Protein AF-A0A950P8R6-F1 (afdb_monomer)

Secondary structure (DSSP, 8-state):
---HHHHHHHHHHHHHHHTT--HHHHHHHHHHHHHHH-TTS-HHHHHHHHHHHHHHHHHHTT---

Nearest PDB structures (foldseek):
  2v6y-assembly2_B  TM=4.128E-01  e=2.184E+00  Saccharolobus solfataricus

Foldseek 3Di:
DPPPLLVQLQVQLVVCVVVVHDNVVSLVSSLVSQCVVPVPDDSVVSSVVSVVSNVVVVVVVVPDD

pLDDT: mean 87.97, std 14.38, range [40.59, 97.5]

Solvent-accessible surface area (backbone atoms only — not comparable to full-atom values): 3536 Å² total; per-residue (Å²): 133,87,48,68,44,55,53,43,16,47,50,37,24,49,51,32,47,74,71,66,48,57,71,70,55,15,53,46,39,11,25,54,37,26,35,73,72,40,72,89,50,54,72,68,58,33,40,54,51,32,50,50,48,52,51,50,56,56,52,56,72,67,70,75,132

Radius of gyration: 11.69 Å; Cα contacts (8 Å, |Δi|>4): 57; chains: 1; bounding box: 26×29×28 Å

Sequence (65 aa):
MTDTAAAAVLEAFDDARGAGLPSVDCYRAGVEAWRRTHPDQSAEYAAKQAVAVILSAKVSLRVEE

Structure (mmCIF, N/CA/C/O backbone):
data_AF-A0A950P8R6-F1
#
_entry.id   AF-A0A950P8R6-F1
#
loop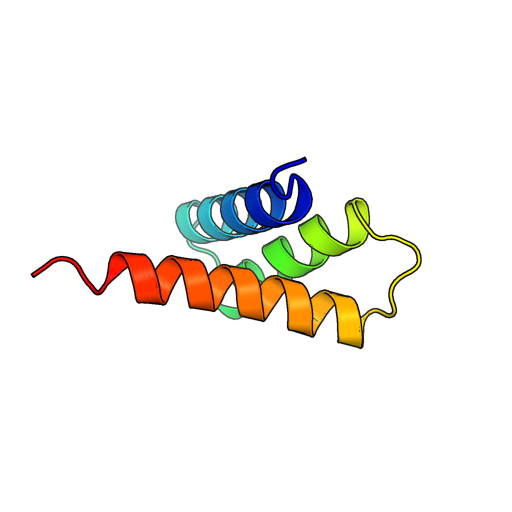_
_atom_site.group_PDB
_atom_site.id
_atom_site.type_symbol
_atom_site.label_atom_id
_atom_site.label_alt_id
_atom_site.label_comp_id
_atom_site.label_asym_id
_atom_site.label_entity_id
_atom_site.label_seq_id
_atom_site.pdbx_PDB_ins_code
_atom_site.Cartn_x
_atom_site.Cartn_y
_atom_site.Cartn_z
_atom_site.occupancy
_atom_site.B_iso_or_equiv
_atom_site.auth_seq_id
_atom_site.auth_comp_id
_atom_site.auth_asym_id
_atom_site.auth_atom_id
_atom_site.pdbx_PDB_model_num
ATOM 1 N N . MET A 1 1 ? -0.977 11.516 -17.478 1.00 48.47 1 MET A N 1
ATOM 2 C CA . MET A 1 1 ? -0.985 10.166 -16.879 1.00 48.47 1 MET A CA 1
ATOM 3 C C . MET A 1 1 ? -0.909 10.359 -15.382 1.00 48.47 1 MET A C 1
ATOM 5 O O . MET A 1 1 ? 0.168 10.312 -14.807 1.00 48.47 1 MET A O 1
ATOM 9 N N . THR A 1 2 ? -2.027 10.751 -14.784 1.00 45.97 2 THR A N 1
ATOM 10 C CA . THR A 1 2 ? -2.102 11.061 -13.358 1.00 45.97 2 THR A CA 1
ATOM 11 C C . THR A 1 2 ? -2.070 9.735 -12.607 1.00 45.97 2 THR A C 1
ATOM 13 O O . THR A 1 2 ? -3.068 9.035 -12.511 1.00 45.97 2 THR A O 1
ATOM 16 N N . ASP A 1 3 ? -0.842 9.355 -12.274 1.00 70.81 3 ASP A N 1
ATOM 17 C CA . ASP A 1 3 ? -0.361 8.373 -11.308 1.00 70.81 3 ASP A CA 1
ATOM 18 C C . ASP A 1 3 ? -1.278 7.174 -10.987 1.00 70.81 3 ASP A C 1
ATOM 20 O O . ASP A 1 3 ? -1.794 7.013 -9.881 1.00 70.81 3 ASP A O 1
ATOM 24 N N . THR A 1 4 ? -1.451 6.282 -11.971 1.00 84.69 4 THR A N 1
ATOM 25 C CA . THR A 1 4 ? -2.114 4.975 -11.797 1.00 84.69 4 THR A CA 1
ATOM 26 C C . THR A 1 4 ? -1.509 4.171 -10.643 1.00 84.69 4 THR A C 1
ATOM 28 O O . THR A 1 4 ? -2.222 3.426 -9.974 1.00 84.69 4 THR A O 1
ATOM 31 N N . ALA A 1 5 ? -0.210 4.339 -10.376 1.00 89.31 5 ALA A N 1
ATOM 32 C CA . ALA A 1 5 ? 0.434 3.702 -9.239 1.00 89.31 5 ALA A CA 1
ATOM 33 C C . ALA A 1 5 ? -0.026 4.321 -7.917 1.00 89.31 5 ALA A C 1
ATOM 35 O O . ALA A 1 5 ? -0.372 3.572 -7.009 1.00 89.31 5 ALA A O 1
ATOM 36 N N . ALA A 1 6 ? -0.103 5.651 -7.808 1.00 91.94 6 ALA A N 1
ATOM 37 C CA . ALA A 1 6 ? -0.620 6.294 -6.602 1.00 91.94 6 ALA A CA 1
ATOM 38 C C . ALA A 1 6 ? -2.067 5.887 -6.288 1.00 91.94 6 ALA A C 1
ATOM 40 O O . ALA A 1 6 ? -2.367 5.571 -5.139 1.00 91.94 6 ALA A O 1
ATOM 41 N N . ALA A 1 7 ? -2.945 5.826 -7.295 1.00 92.81 7 ALA A N 1
ATOM 42 C CA . ALA A 1 7 ? -4.322 5.366 -7.101 1.00 92.81 7 ALA A CA 1
ATOM 43 C C . ALA A 1 7 ? -4.372 3.918 -6.582 1.00 92.81 7 ALA A C 1
ATOM 45 O O . ALA A 1 7 ? -5.017 3.653 -5.570 1.00 92.81 7 ALA A O 1
ATOM 46 N N . ALA A 1 8 ? -3.617 3.008 -7.207 1.00 94.56 8 ALA A N 1
ATOM 47 C CA . ALA A 1 8 ? -3.551 1.606 -6.791 1.00 94.56 8 ALA A CA 1
ATOM 48 C C . ALA A 1 8 ? -2.963 1.424 -5.379 1.00 94.56 8 ALA A C 1
ATOM 50 O O . ALA A 1 8 ? -3.365 0.521 -4.647 1.00 94.56 8 ALA A O 1
ATOM 51 N N . VAL A 1 9 ? -2.008 2.273 -4.982 1.00 95.62 9 VAL A N 1
ATOM 52 C CA . VAL A 1 9 ? -1.457 2.283 -3.619 1.00 95.62 9 VAL A CA 1
ATOM 53 C C . VAL A 1 9 ? -2.520 2.659 -2.596 1.00 95.62 9 VAL A C 1
ATOM 55 O O . VAL A 1 9 ? -2.611 2.003 -1.558 1.00 95.62 9 VAL A O 1
ATOM 58 N N . LEU A 1 10 ? -3.284 3.720 -2.863 1.00 95.31 10 LEU A N 1
ATOM 59 C CA . LEU A 1 10 ? -4.308 4.204 -1.940 1.00 95.31 10 LEU A CA 1
ATOM 60 C C . LEU A 1 10 ? -5.457 3.202 -1.818 1.00 95.31 10 LEU A C 1
ATOM 62 O O . LEU A 1 10 ? -5.823 2.864 -0.698 1.00 95.31 10 LEU A O 1
ATOM 66 N N . GLU A 1 11 ? -5.932 2.657 -2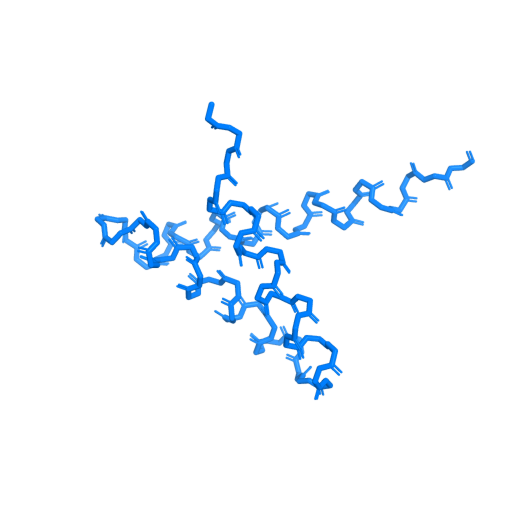.939 1.00 96.25 11 GLU A N 1
ATOM 67 C CA . GLU A 1 11 ? -6.959 1.607 -2.962 1.00 96.25 11 GLU A CA 1
ATOM 68 C C . GLU A 1 11 ? -6.530 0.391 -2.126 1.00 96.25 11 GLU A C 1
ATOM 70 O O . GLU A 1 11 ? -7.220 0.011 -1.185 1.00 96.25 11 GLU A O 1
ATOM 75 N N . ALA A 1 12 ? -5.330 -0.152 -2.367 1.00 96.94 12 ALA A N 1
ATOM 76 C CA . ALA A 1 12 ? -4.832 -1.301 -1.610 1.00 96.94 12 ALA A CA 1
ATOM 77 C C . ALA A 1 12 ? -4.636 -0.996 -0.113 1.00 96.94 12 ALA A C 1
ATOM 79 O O . ALA A 1 12 ? -4.849 -1.865 0.738 1.00 96.94 12 ALA A O 1
ATOM 80 N N . PHE A 1 13 ? -4.216 0.228 0.222 1.00 95.81 13 PHE A N 1
ATOM 81 C CA . PHE A 1 13 ? -4.082 0.660 1.610 1.00 95.81 13 PHE A CA 1
ATOM 82 C C . PHE A 1 13 ? -5.451 0.734 2.306 1.00 95.81 13 PHE A C 1
ATOM 84 O O . PHE A 1 13 ? -5.593 0.259 3.439 1.00 95.81 13 PHE A O 1
ATOM 91 N N . ASP A 1 14 ? -6.441 1.341 1.652 1.00 95.25 14 ASP A N 1
ATOM 92 C CA . ASP A 1 14 ? -7.775 1.548 2.211 1.00 95.25 14 ASP A CA 1
ATOM 93 C C . ASP A 1 14 ? -8.571 0.241 2.291 1.00 95.25 14 ASP A C 1
ATOM 95 O O . ASP A 1 14 ? -9.234 0.019 3.304 1.00 95.25 14 ASP A O 1
ATOM 99 N N . ASP A 1 15 ? -8.411 -0.676 1.335 1.00 97.50 15 ASP A N 1
ATOM 100 C CA . ASP A 1 15 ? -8.967 -2.034 1.400 1.00 97.50 15 ASP A CA 1
ATOM 101 C C . ASP A 1 15 ? -8.415 -2.808 2.602 1.00 97.50 15 ASP A C 1
ATOM 103 O O . ASP A 1 15 ? -9.168 -3.371 3.403 1.00 97.50 15 ASP A O 1
ATOM 107 N N . ALA A 1 16 ? -7.089 -2.793 2.786 1.00 96.44 16 ALA A N 1
ATOM 108 C CA . ALA A 1 16 ? -6.442 -3.435 3.928 1.00 96.44 16 ALA A CA 1
ATOM 109 C C . ALA A 1 16 ? -6.908 -2.827 5.260 1.00 96.44 16 ALA A C 1
ATOM 111 O O . ALA A 1 16 ? -7.120 -3.539 6.246 1.00 96.44 16 ALA A O 1
ATOM 112 N N . ARG A 1 17 ? -7.096 -1.504 5.294 1.00 94.38 17 ARG A N 1
ATOM 113 C CA . ARG A 1 17 ? -7.634 -0.808 6.465 1.00 94.38 17 ARG A CA 1
ATOM 114 C C . ARG A 1 17 ? -9.102 -1.157 6.714 1.00 94.38 17 ARG A C 1
ATOM 116 O O . ARG A 1 17 ? -9.472 -1.376 7.866 1.00 94.38 17 ARG A O 1
ATOM 123 N N . GLY A 1 18 ? -9.922 -1.215 5.667 1.00 95.75 18 GLY A N 1
ATOM 124 C CA . GLY A 1 18 ? -11.332 -1.605 5.726 1.00 95.75 18 GLY A CA 1
ATOM 125 C C . GLY A 1 18 ? -11.518 -3.044 6.206 1.00 95.75 18 GLY A C 1
ATOM 126 O O . GLY A 1 18 ? -12.455 -3.330 6.947 1.00 95.75 18 GLY A O 1
ATOM 127 N N . ALA A 1 19 ? -10.567 -3.923 5.883 1.00 96.44 19 ALA A N 1
ATOM 128 C CA . ALA A 1 19 ? -10.488 -5.288 6.398 1.00 96.44 19 ALA A CA 1
ATOM 129 C C . ALA A 1 19 ? -10.021 -5.383 7.869 1.00 96.44 19 ALA A C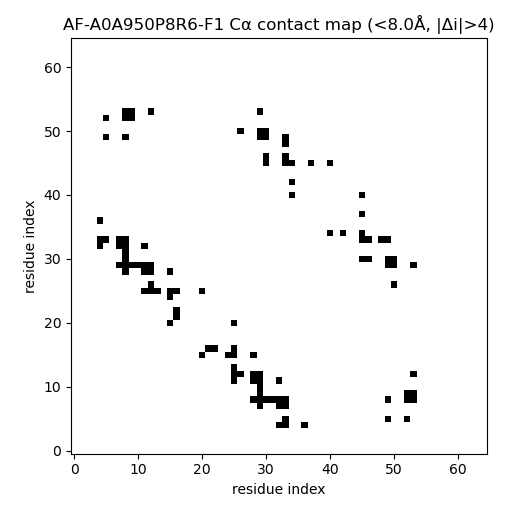 1
ATOM 131 O O . ALA A 1 19 ? -9.962 -6.480 8.423 1.00 96.44 19 ALA A O 1
ATOM 132 N N . GLY A 1 20 ? -9.683 -4.260 8.515 1.00 96.69 20 GLY A N 1
ATOM 133 C CA . GLY A 1 20 ? -9.246 -4.225 9.913 1.00 96.69 20 GLY A CA 1
ATOM 134 C C . GLY A 1 20 ? -7.833 -4.765 10.141 1.00 96.69 20 GLY A C 1
ATOM 135 O O . GLY A 1 20 ? -7.507 -5.159 11.263 1.00 96.69 20 GLY A O 1
ATOM 136 N N . LEU A 1 21 ? -6.993 -4.803 9.100 1.00 95.94 21 LEU A N 1
ATOM 137 C CA . LEU A 1 21 ? -5.618 -5.275 9.228 1.00 95.94 21 LEU A CA 1
ATOM 138 C C . LEU A 1 21 ? -4.762 -4.311 10.072 1.00 95.94 21 LEU A C 1
ATOM 140 O O . LEU A 1 21 ? -5.035 -3.107 10.131 1.00 95.94 21 LEU A O 1
ATOM 144 N N . PRO A 1 22 ? -3.692 -4.812 10.717 1.00 96.00 22 PRO A N 1
ATOM 145 C CA . PRO A 1 22 ? -2.718 -3.966 11.393 1.00 96.00 22 PRO A CA 1
ATOM 146 C C . PRO A 1 22 ? -2.106 -2.926 10.446 1.00 96.00 22 PRO A C 1
ATOM 148 O O . PRO A 1 22 ? -1.855 -3.206 9.276 1.00 96.00 22 PRO A O 1
ATOM 151 N N . SER A 1 23 ? -1.752 -1.748 10.972 1.00 91.75 23 SER A N 1
ATOM 152 C CA . SER A 1 23 ? -1.179 -0.650 10.174 1.00 91.75 23 SER A CA 1
ATOM 153 C C . SER A 1 23 ? 0.006 -1.074 9.300 1.00 91.75 23 SER A C 1
ATOM 155 O O . SER A 1 23 ? 0.145 -0.584 8.182 1.00 91.75 23 SER A O 1
ATOM 157 N N . VAL A 1 24 ? 0.862 -1.979 9.794 1.00 94.31 24 VAL A N 1
ATOM 158 C CA . VAL A 1 24 ? 2.013 -2.498 9.037 1.00 94.31 24 VAL A CA 1
ATOM 159 C C . VAL A 1 24 ? 1.585 -3.247 7.774 1.00 94.31 24 VAL A C 1
ATOM 161 O O . VAL A 1 24 ? 2.219 -3.088 6.732 1.00 94.31 24 VAL A O 1
ATOM 164 N N . ASP A 1 25 ? 0.485 -3.995 7.838 1.00 96.38 25 ASP A N 1
ATOM 165 C CA . ASP A 1 25 ? -0.041 -4.754 6.708 1.00 96.38 25 ASP A CA 1
ATOM 166 C C . ASP A 1 25 ? -0.776 -3.838 5.723 1.00 96.38 25 ASP A C 1
ATOM 168 O O . ASP A 1 25 ? -0.642 -4.023 4.516 1.00 96.38 25 ASP A O 1
ATOM 172 N N . CYS A 1 26 ? -1.428 -2.770 6.201 1.00 96.81 26 CYS A N 1
ATOM 173 C CA . CYS A 1 26 ? -1.964 -1.725 5.322 1.00 96.81 26 CYS A CA 1
ATOM 174 C C . CYS A 1 26 ? -0.857 -1.045 4.500 1.00 96.81 26 CYS A C 1
ATOM 176 O O . CYS A 1 26 ? -0.988 -0.880 3.287 1.00 96.81 26 CYS A O 1
ATOM 178 N N . TYR A 1 27 ? 0.264 -0.675 5.133 1.00 94.25 27 TYR A N 1
ATOM 179 C CA . TYR A 1 27 ? 1.405 -0.116 4.400 1.00 94.25 2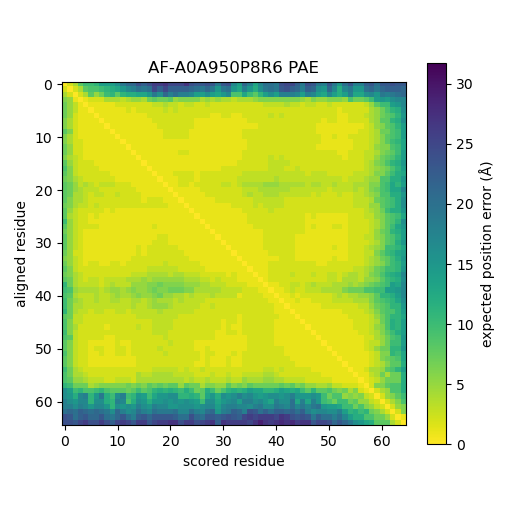7 TYR A CA 1
ATOM 180 C C . TYR A 1 27 ? 2.013 -1.140 3.439 1.00 94.25 27 TYR A C 1
ATOM 182 O O . TYR A 1 27 ? 2.337 -0.778 2.309 1.00 94.25 27 TYR A O 1
ATOM 190 N N . ARG A 1 28 ? 2.132 -2.412 3.843 1.00 96.56 28 ARG A N 1
ATOM 191 C CA . ARG A 1 28 ? 2.640 -3.477 2.966 1.00 96.56 28 ARG A CA 1
ATOM 192 C C . ARG A 1 28 ? 1.772 -3.647 1.715 1.00 96.56 28 ARG A C 1
ATOM 194 O O . ARG A 1 28 ? 2.336 -3.705 0.626 1.00 96.56 28 ARG A O 1
ATOM 201 N N . ALA A 1 29 ? 0.446 -3.645 1.853 1.00 97.44 29 ALA A N 1
ATOM 202 C CA . ALA A 1 29 ? -0.482 -3.739 0.725 1.00 97.44 29 ALA A CA 1
ATOM 203 C C . ALA A 1 29 ? -0.263 -2.606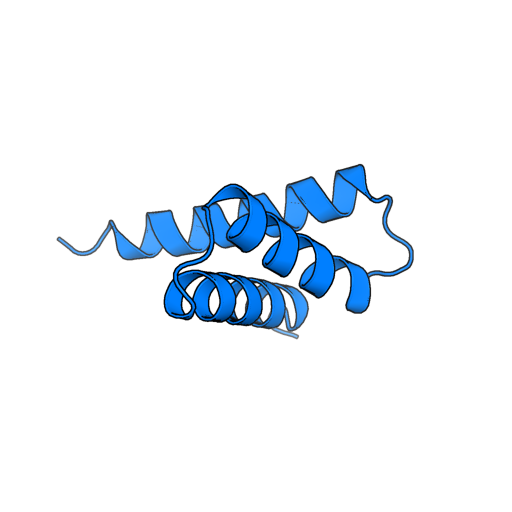 -0.296 1.00 97.44 29 ALA A C 1
ATOM 205 O O . ALA A 1 29 ? -0.156 -2.858 -1.499 1.00 97.44 29 ALA A O 1
ATOM 206 N N . GLY A 1 30 ? -0.081 -1.371 0.184 1.00 96.19 30 GLY A N 1
ATOM 207 C CA . GLY A 1 30 ? 0.285 -0.236 -0.666 1.00 96.19 30 GLY A CA 1
ATOM 208 C C . GLY A 1 30 ? 1.636 -0.430 -1.370 1.00 96.19 30 GLY A C 1
ATOM 209 O O . GLY 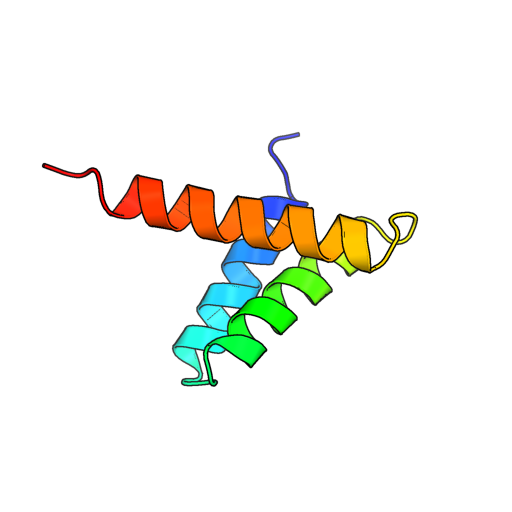A 1 30 ? 1.740 -0.253 -2.581 1.00 96.19 30 GLY A O 1
ATOM 210 N N . VAL A 1 31 ? 2.679 -0.861 -0.653 1.00 95.88 31 VAL A N 1
ATOM 211 C CA . VAL A 1 31 ? 4.002 -1.127 -1.256 1.00 95.88 31 VAL A CA 1
ATOM 212 C C . VAL A 1 31 ? 3.924 -2.203 -2.345 1.00 95.88 31 VAL A C 1
ATOM 214 O O . VAL A 1 31 ? 4.542 -2.064 -3.402 1.00 95.88 31 VAL A O 1
ATOM 217 N N . GLU A 1 32 ? 3.159 -3.270 -2.122 1.00 96.25 32 GLU A N 1
ATOM 218 C CA . GLU A 1 32 ? 2.956 -4.333 -3.110 1.00 96.25 32 GLU A CA 1
ATOM 219 C C . GLU A 1 32 ? 2.209 -3.834 -4.350 1.00 96.25 32 GLU A C 1
ATOM 221 O O . GLU A 1 32 ? 2.591 -4.173 -5.474 1.00 96.25 32 GLU A O 1
ATOM 226 N N . ALA A 1 33 ? 1.200 -2.976 -4.178 1.00 96.12 33 ALA A N 1
ATOM 227 C CA . ALA A 1 33 ? 0.515 -2.327 -5.292 1.00 96.12 33 ALA A CA 1
ATOM 228 C C . ALA A 1 33 ? 1.472 -1.464 -6.131 1.00 96.12 33 ALA A C 1
ATOM 230 O O . ALA A 1 33 ? 1.500 -1.604 -7.353 1.00 96.12 33 ALA A O 1
ATOM 231 N N . TRP A 1 34 ? 2.330 -0.662 -5.493 1.00 95.00 34 TRP A N 1
ATOM 232 C CA . TRP A 1 34 ? 3.326 0.144 -6.206 1.00 95.00 34 TRP A CA 1
ATOM 233 C C . TRP A 1 34 ? 4.319 -0.712 -7.001 1.00 95.00 34 TRP A C 1
ATOM 235 O O . TRP A 1 34 ? 4.626 -0.408 -8.156 1.00 95.00 34 TRP A O 1
ATOM 245 N N . ARG A 1 35 ? 4.805 -1.807 -6.401 1.00 94.31 35 ARG A N 1
ATOM 246 C CA . ARG A 1 35 ? 5.762 -2.727 -7.039 1.00 94.31 35 ARG A CA 1
ATOM 247 C C . ARG A 1 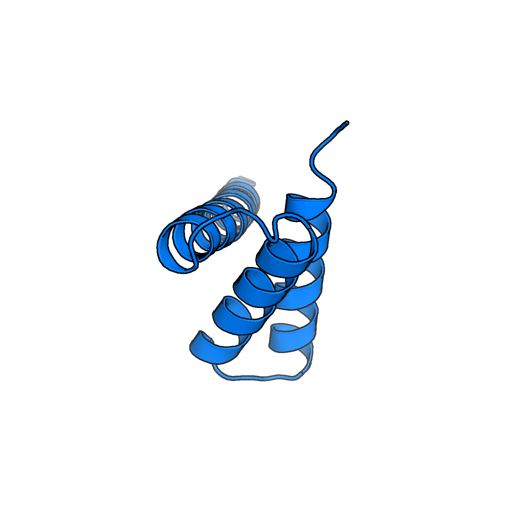35 ? 5.191 -3.427 -8.269 1.00 94.31 35 ARG A C 1
ATOM 249 O O . ARG A 1 35 ? 5.950 -3.706 -9.191 1.00 94.31 35 ARG A O 1
ATOM 256 N N . ARG A 1 36 ? 3.881 -3.697 -8.308 1.00 93.38 36 ARG A N 1
ATOM 257 C CA . ARG A 1 36 ? 3.228 -4.280 -9.495 1.00 93.38 36 ARG A CA 1
ATOM 258 C C . ARG A 1 36 ? 3.274 -3.341 -10.700 1.00 93.38 36 ARG A C 1
ATOM 260 O O . ARG A 1 36 ? 3.417 -3.815 -11.821 1.00 93.38 36 ARG A O 1
ATOM 267 N N . THR A 1 37 ? 3.203 -2.032 -10.467 1.00 91.69 37 THR A N 1
ATOM 268 C CA . THR A 1 37 ? 3.272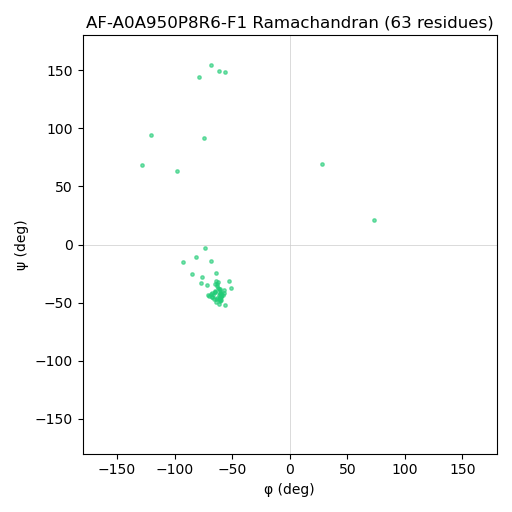 -1.014 -11.527 1.00 91.69 37 THR A CA 1
ATOM 269 C C . THR A 1 37 ? 4.712 -0.642 -11.892 1.00 91.69 37 THR A C 1
ATOM 271 O O . THR A 1 37 ? 4.971 -0.226 -13.017 1.00 91.69 37 THR A O 1
ATOM 274 N N . HIS A 1 38 ? 5.659 -0.825 -10.966 1.00 88.88 38 HIS A N 1
ATOM 275 C CA . HIS A 1 38 ? 7.073 -0.488 -11.147 1.00 88.88 38 HIS A CA 1
ATOM 276 C C . HIS A 1 38 ? 7.998 -1.671 -10.810 1.00 88.88 38 HIS A C 1
ATOM 278 O O . HIS A 1 38 ? 8.733 -1.610 -9.818 1.00 88.88 38 HIS A O 1
ATOM 284 N N . PRO A 1 39 ? 7.988 -2.750 -11.615 1.00 88.88 39 PRO A N 1
ATOM 285 C CA . PRO A 1 39 ? 8.771 -3.954 -11.329 1.00 88.88 39 PRO A CA 1
ATOM 286 C C . PRO A 1 39 ? 10.288 -3.710 -11.354 1.00 88.88 39 PRO A C 1
ATOM 288 O O . PRO A 1 39 ? 11.027 -4.420 -10.678 1.00 88.88 39 PRO A O 1
ATOM 291 N N . ASP A 1 40 ? 10.740 -2.683 -12.078 1.00 93.19 40 ASP A N 1
ATOM 292 C CA . ASP A 1 40 ? 12.160 -2.347 -12.239 1.00 93.19 40 ASP A CA 1
ATOM 293 C C . ASP A 1 40 ? 12.739 -1.542 -11.063 1.00 93.19 40 ASP A C 1
ATOM 295 O O . ASP A 1 40 ? 13.952 -1.343 -10.968 1.00 93.19 40 ASP A O 1
ATOM 299 N N . GLN A 1 41 ? 11.891 -1.049 -10.155 1.00 91.75 41 GLN A N 1
ATOM 300 C CA . GLN A 1 41 ? 12.352 -0.316 -8.980 1.00 91.75 41 GLN A CA 1
ATOM 301 C C . GLN A 1 41 ? 12.854 -1.274 -7.899 1.00 91.75 41 GLN A C 1
ATOM 303 O O . GLN A 1 41 ? 12.284 -2.338 -7.650 1.00 91.75 41 GLN A O 1
ATOM 308 N N . SER A 1 42 ? 13.896 -0.855 -7.179 1.00 94.19 42 SER A N 1
ATOM 309 C CA . SER A 1 42 ? 14.334 -1.591 -5.996 1.00 94.19 42 SER A CA 1
ATOM 310 C C . SER A 1 42 ? 13.221 -1.630 -4.946 1.00 94.19 42 SER A C 1
ATOM 312 O O . SER A 1 42 ? 12.426 -0.696 -4.816 1.00 94.19 42 SER A O 1
ATOM 314 N N . ALA A 1 43 ? 13.182 -2.705 -4.154 1.00 90.25 43 ALA A N 1
ATOM 315 C CA . ALA A 1 43 ? 12.164 -2.873 -3.118 1.00 90.25 43 ALA A CA 1
ATOM 316 C C . ALA A 1 43 ? 12.155 -1.708 -2.111 1.00 90.25 43 ALA A C 1
ATOM 318 O O . ALA A 1 43 ? 11.090 -1.246 -1.708 1.00 90.25 43 ALA A O 1
ATOM 319 N N . GLU A 1 44 ? 13.336 -1.201 -1.743 1.00 94.06 44 GLU A N 1
ATOM 320 C CA . GLU A 1 44 ? 13.473 -0.063 -0.832 1.00 94.06 44 GLU A CA 1
ATOM 321 C C . GLU A 1 44 ? 12.922 1.232 -1.444 1.00 94.06 44 GLU A C 1
ATOM 323 O O . GLU A 1 44 ? 12.205 1.981 -0.775 1.00 94.06 44 GLU A O 1
ATOM 328 N N . TYR A 1 45 ? 13.227 1.496 -2.718 1.00 91.62 45 TYR A N 1
ATOM 329 C CA . TYR A 1 45 ? 12.753 2.698 -3.398 1.00 91.62 45 TYR A CA 1
ATOM 330 C C . TYR A 1 45 ? 11.235 2.662 -3.594 1.00 91.62 45 TYR A C 1
ATOM 332 O O . TYR A 1 45 ? 10.553 3.627 -3.251 1.00 91.62 45 TYR A O 1
ATOM 340 N N . ALA A 1 46 ? 10.698 1.522 -4.034 1.00 92.56 46 ALA A N 1
ATOM 341 C CA . ALA A 1 46 ? 9.260 1.305 -4.157 1.00 92.56 46 ALA A CA 1
ATOM 342 C C . ALA A 1 46 ? 8.531 1.512 -2.818 1.00 92.56 46 ALA A C 1
ATOM 344 O O . ALA A 1 46 ? 7.487 2.162 -2.772 1.00 92.56 46 ALA A O 1
ATOM 345 N N . ALA A 1 47 ? 9.107 1.019 -1.715 1.00 93.06 47 ALA A N 1
ATOM 346 C CA . ALA A 1 47 ? 8.531 1.206 -0.388 1.00 93.06 47 ALA A CA 1
ATOM 347 C C . ALA A 1 47 ? 8.473 2.685 0.018 1.00 93.06 47 ALA A C 1
ATOM 349 O O . ALA A 1 47 ? 7.434 3.161 0.476 1.00 93.06 47 ALA A O 1
ATOM 350 N N . LYS A 1 48 ? 9.566 3.430 -0.192 1.00 95.75 48 LYS A N 1
ATOM 351 C CA . LYS A 1 48 ? 9.628 4.871 0.096 1.00 95.75 48 LYS A CA 1
ATOM 352 C C . LYS A 1 48 ? 8.589 5.658 -0.705 1.00 95.75 48 LYS A C 1
ATOM 354 O O . LYS A 1 48 ? 7.902 6.495 -0.124 1.00 95.75 48 LYS A O 1
ATOM 359 N N . GLN A 1 49 ? 8.450 5.368 -1.999 1.00 95.19 49 GLN A N 1
ATOM 360 C CA . GLN A 1 49 ? 7.475 6.042 -2.862 1.00 95.19 49 GLN A CA 1
ATOM 361 C C . GLN A 1 49 ? 6.032 5.763 -2.426 1.00 95.19 49 GLN A C 1
ATOM 363 O O . GLN A 1 49 ? 5.267 6.699 -2.201 1.00 95.19 49 GLN A O 1
ATOM 368 N N . ALA A 1 50 ? 5.674 4.495 -2.207 1.00 94.38 50 ALA A N 1
ATOM 369 C CA . ALA A 1 50 ? 4.323 4.128 -1.784 1.00 94.38 50 ALA A CA 1
ATOM 370 C C . ALA A 1 50 ? 3.941 4.768 -0.436 1.00 94.38 50 ALA A C 1
ATOM 372 O O . ALA A 1 50 ? 2.845 5.308 -0.284 1.00 94.38 50 ALA A O 1
ATOM 373 N N . VAL A 1 51 ? 4.858 4.769 0.538 1.00 93.81 51 VAL A N 1
ATOM 374 C CA . VAL A 1 51 ? 4.622 5.415 1.839 1.00 93.81 51 VAL A CA 1
ATOM 375 C C . VAL A 1 51 ? 4.473 6.931 1.685 1.00 93.81 51 VAL A C 1
ATOM 377 O O . VAL A 1 51 ? 3.585 7.511 2.310 1.00 93.81 51 VAL A O 1
ATOM 380 N N . ALA A 1 52 ? 5.280 7.576 0.838 1.00 94.69 52 ALA A N 1
ATOM 381 C CA . ALA A 1 52 ? 5.163 9.009 0.577 1.00 94.69 52 ALA A CA 1
ATOM 382 C C . ALA A 1 52 ? 3.792 9.380 -0.017 1.00 94.69 52 ALA A C 1
ATOM 384 O O . ALA A 1 52 ? 3.194 10.366 0.419 1.00 94.69 52 ALA A O 1
ATOM 385 N N . VAL A 1 53 ? 3.254 8.566 -0.933 1.00 94.25 53 VAL A N 1
ATOM 386 C CA . VAL A 1 53 ? 1.901 8.743 -1.494 1.00 94.25 53 VAL A CA 1
ATOM 387 C C . VAL A 1 53 ? 0.834 8.647 -0.402 1.00 94.25 53 VAL A C 1
ATOM 389 O O . VAL A 1 53 ? 0.019 9.559 -0.258 1.00 94.25 53 VAL A O 1
ATOM 392 N N . ILE A 1 54 ? 0.864 7.582 0.409 1.00 93.31 54 ILE A N 1
ATOM 393 C CA . ILE A 1 54 ? -0.121 7.356 1.483 1.00 93.31 54 ILE A CA 1
ATOM 394 C C . ILE A 1 54 ? -0.102 8.503 2.498 1.00 93.31 54 ILE A C 1
ATOM 396 O O . ILE A 1 54 ? -1.155 8.983 2.923 1.00 93.31 54 ILE A O 1
ATOM 400 N N . LEU A 1 55 ? 1.089 8.945 2.907 1.00 91.88 55 LEU A N 1
ATOM 401 C CA . LEU A 1 55 ? 1.228 10.039 3.865 1.00 91.88 55 LEU A CA 1
ATOM 402 C C . LEU A 1 55 ? 0.751 11.366 3.275 1.00 91.88 55 LEU A C 1
ATOM 404 O O . LEU A 1 55 ? 0.034 12.093 3.957 1.00 91.88 55 LEU A O 1
ATOM 408 N N . SER A 1 56 ? 1.083 11.649 2.014 1.00 90.25 56 SER A N 1
ATOM 409 C CA . SER A 1 56 ? 0.633 12.865 1.328 1.00 90.25 56 SER A CA 1
ATOM 410 C C . SER A 1 56 ? -0.892 12.927 1.256 1.00 90.25 56 SER A C 1
ATOM 412 O O . SER A 1 56 ? -1.479 13.921 1.676 1.00 90.25 56 SER A O 1
ATOM 414 N N . ALA A 1 57 ? -1.544 11.835 0.844 1.00 88.19 57 ALA A N 1
ATOM 415 C CA . ALA A 1 57 ? -3.003 11.761 0.773 1.00 88.19 57 ALA A CA 1
ATOM 416 C C . ALA A 1 57 ? -3.671 11.972 2.144 1.00 88.19 57 ALA A C 1
ATOM 418 O O . ALA A 1 57 ? -4.648 12.709 2.268 1.00 88.19 57 ALA A O 1
ATOM 419 N N . LYS A 1 58 ? -3.119 11.376 3.206 1.00 77.25 58 LYS A N 1
ATOM 420 C CA . LYS A 1 58 ? -3.684 11.492 4.560 1.00 77.25 58 LYS A CA 1
ATOM 421 C C . LYS A 1 58 ? -3.420 12.827 5.242 1.00 77.25 58 LYS A C 1
ATOM 423 O O . LYS A 1 58 ? -4.203 13.215 6.107 1.00 77.25 58 LYS A O 1
ATOM 428 N N . VAL A 1 59 ? -2.322 13.503 4.908 1.00 77.38 59 VAL A N 1
ATOM 429 C CA . VAL A 1 59 ? -2.064 14.871 5.373 1.00 77.38 59 VAL A CA 1
ATOM 430 C C . VAL A 1 59 ? -3.023 15.833 4.680 1.00 77.38 59 VAL A C 1
ATOM 432 O O . VAL A 1 59 ? -3.633 16.644 5.367 1.00 77.38 59 VAL A O 1
ATOM 435 N N 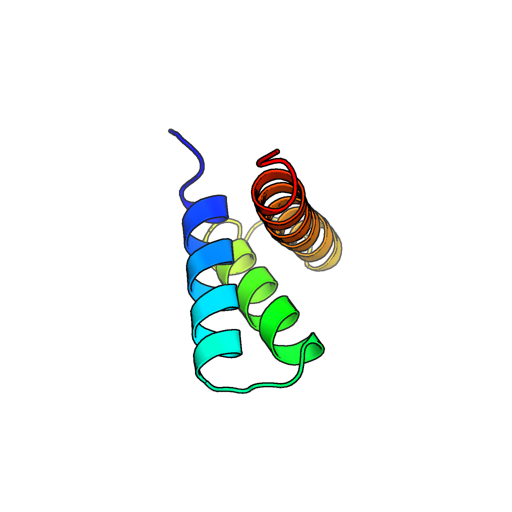. SER A 1 60 ? -3.245 15.686 3.370 1.00 63.53 60 SER A N 1
ATOM 436 C CA . SER A 1 60 ? -4.234 16.489 2.640 1.00 63.53 60 SER A CA 1
ATOM 437 C C . SER A 1 60 ? -5.658 16.304 3.174 1.00 63.53 60 SER A C 1
ATOM 439 O O . SER A 1 60 ? -6.361 17.292 3.331 1.00 63.53 60 SER A O 1
ATOM 441 N N . LEU A 1 61 ? -6.053 15.084 3.559 1.00 59.06 61 LEU A N 1
ATOM 442 C CA . LEU A 1 61 ? -7.358 14.810 4.186 1.00 59.06 61 LEU A CA 1
ATOM 443 C C . LEU A 1 61 ? -7.529 15.401 5.600 1.00 59.06 61 LEU A C 1
ATOM 445 O O . LEU A 1 61 ? -8.638 15.409 6.122 1.00 59.06 61 LEU A O 1
ATOM 449 N N . ARG A 1 62 ? -6.451 15.841 6.265 1.00 59.19 62 ARG A N 1
ATOM 450 C CA . ARG A 1 62 ? -6.532 16.506 7.580 1.00 59.19 62 ARG A CA 1
ATOM 451 C C . ARG A 1 62 ? -6.619 18.027 7.488 1.00 59.19 62 ARG A C 1
ATOM 453 O O . ARG A 1 62 ? -6.933 18.648 8.496 1.00 59.19 62 ARG A O 1
ATOM 460 N N . VAL A 1 63 ? -6.315 18.615 6.332 1.00 55.22 63 VAL A N 1
ATOM 461 C CA . VAL A 1 63 ? -6.381 20.064 6.098 1.00 55.22 63 VAL A CA 1
ATOM 462 C C . VAL A 1 63 ? -7.705 20.380 5.401 1.00 55.22 63 VAL A C 1
ATOM 464 O O . VAL A 1 63 ? -7.740 20.813 4.257 1.00 55.22 63 VAL A O 1
ATOM 467 N N . GLU A 1 64 ? -8.803 20.108 6.095 1.00 46.72 64 GLU A N 1
ATOM 468 C CA . GLU A 1 64 ? -10.104 20.716 5.823 1.00 46.72 64 GLU A CA 1
ATOM 469 C C . GLU A 1 64 ? -10.495 21.431 7.126 1.00 46.72 64 GLU A C 1
ATOM 471 O O . GLU A 1 64 ? -10.954 20.787 8.070 1.00 46.72 64 GLU A O 1
ATOM 476 N N . GLU A 1 65 ? -10.180 22.731 7.214 1.00 40.59 65 GLU A N 1
ATOM 477 C CA . GLU A 1 65 ? -10.724 23.658 8.226 1.00 40.59 65 GLU A CA 1
ATOM 478 C C . GLU A 1 65 ? -11.952 24.383 7.670 1.00 40.59 65 GLU A C 1
ATOM 480 O O . GLU A 1 65 ? -11.903 24.790 6.484 1.00 40.59 65 GLU A O 1
#

Mean predicted aligned error: 4.91 Å